Protein AF-A0A839UI39-F1 (afdb_monomer)

Foldseek 3Di:
DDDPVVVVVVVVVVVVVVPPDDDDDDPPPDPDDDDDDDDDDDDPDDDPPPPPPDDPPDFADPVQQAPPDDDDPQQFWKQAPVRAIDRDPVRNSNRRGRDIGTDGRPPPDD

Solvent-accessible surface area (backbone atoms only — not comparable to full-atom values): 7473 Å² total; per-residue (Å²): 133,86,54,75,67,60,53,53,54,51,52,57,56,51,64,70,59,72,80,71,85,79,91,72,78,77,89,69,80,83,81,76,86,88,81,89,84,82,83,95,80,91,85,89,84,88,72,89,84,81,80,83,84,68,84,60,80,88,38,58,40,78,92,50,49,36,87,82,63,86,62,79,88,62,83,50,36,18,18,33,71,85,70,42,64,26,59,19,64,59,56,36,38,28,67,8,42,75,51,66,44,87,39,63,46,80,81,78,82,125

Mean predicted aligned error: 18.34 Å

Secondary structure (DSSP, 8-state):
---HHHHHHHHHHHHHTTTS--------------S-------SS-SSTTSS--S--TTTEEEEEE-TTS--------EEETTS-EESSHHHHHHEEES-EEESPPP----

Organism: NCBI:txid1510459

Sequence (110 aa):
MLNTTTFISLLLAGLLLTACGQERAPIAHSVTDGSAVAPAASAEQRVEEEAQEEAQEQCVDPAKINPSRMCTMDYAPVCGCDGKTHSNACKAANAGLTSWVAGACEATTH

InterPro domains:
  IPR002350 Kazal domain [PF00050] (69-93)
  IPR002350 Kazal domain [PS51465] (53-107)
  IPR036058 Kazal domain superfamily [SSF100895] (63-105)

pLDDT: mean 73.55, std 19.39, range [41.28, 97.25]

Structure (mmCIF, N/CA/C/O backbone):
data_AF-A0A839UI39-F1
#
_entry.id   AF-A0A839UI39-F1
#
loop_
_atom_site.group_PDB
_atom_site.id
_atom_site.type_symbol
_atom_site.label_atom_id
_atom_site.label_alt_id
_atom_site.label_comp_id
_atom_site.label_asym_id
_atom_site.label_entity_id
_atom_site.label_seq_id
_atom_site.pdbx_PDB_ins_code
_atom_site.Cartn_x
_atom_site.Cartn_y
_atom_site.Cartn_z
_atom_site.occupancy
_atom_site.B_iso_or_equiv
_atom_site.auth_seq_id
_atom_site.auth_comp_id
_atom_site.auth_asym_id
_atom_site.auth_atom_id
_atom_site.pdbx_PDB_model_num
ATOM 1 N N . MET A 1 1 ? 48.939 -32.646 63.848 1.00 66.25 1 MET A N 1
ATOM 2 C CA . MET A 1 1 ? 48.281 -31.378 64.226 1.00 66.25 1 MET A CA 1
ATOM 3 C C . MET A 1 1 ? 48.676 -30.337 63.188 1.00 66.25 1 MET A C 1
ATOM 5 O O . M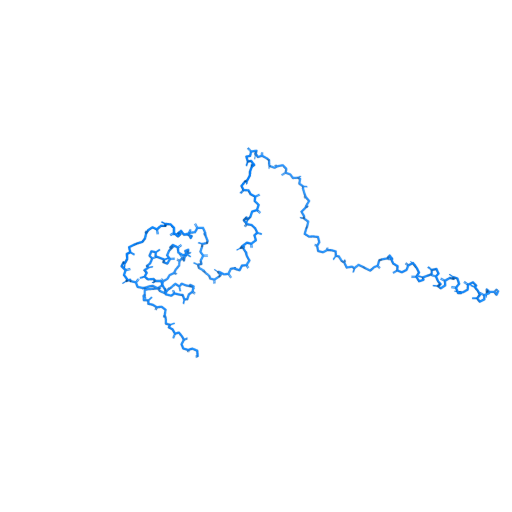ET A 1 1 ? 49.849 -29.998 63.136 1.00 66.25 1 MET A O 1
ATOM 9 N N . LEU A 1 2 ? 47.769 -29.935 62.292 1.00 55.34 2 LEU A N 1
ATOM 10 C CA . LEU A 1 2 ? 48.054 -28.877 61.310 1.00 55.34 2 LEU A CA 1
ATOM 11 C C . LEU A 1 2 ? 47.866 -27.505 61.975 1.00 55.34 2 LEU A C 1
ATOM 13 O O . LEU A 1 2 ? 46.904 -27.302 62.711 1.00 55.34 2 LEU A O 1
ATOM 17 N N . ASN A 1 3 ? 48.818 -26.601 61.742 1.00 73.81 3 ASN A N 1
ATOM 18 C CA . ASN A 1 3 ? 48.921 -25.281 62.363 1.00 73.81 3 ASN A CA 1
ATOM 19 C C . ASN A 1 3 ? 47.806 -24.342 61.851 1.00 73.81 3 ASN A C 1
ATOM 21 O O . ASN A 1 3 ? 47.380 -24.430 60.698 1.00 73.81 3 ASN A O 1
ATOM 25 N N . THR A 1 4 ? 47.320 -23.417 62.674 1.00 72.62 4 THR A N 1
ATOM 26 C CA . THR A 1 4 ? 46.243 -22.481 62.291 1.00 72.62 4 THR A CA 1
ATOM 27 C C . THR A 1 4 ? 46.642 -21.588 61.114 1.00 72.62 4 THR A C 1
ATOM 29 O O . THR A 1 4 ? 45.806 -21.233 60.286 1.00 72.62 4 THR A O 1
ATOM 32 N N . THR A 1 5 ? 47.938 -21.317 60.957 1.00 72.88 5 THR A N 1
ATOM 33 C CA . THR A 1 5 ? 48.495 -20.611 59.797 1.00 72.88 5 THR A CA 1
ATOM 34 C C . THR A 1 5 ? 48.355 -21.402 58.496 1.00 72.88 5 THR A C 1
ATOM 36 O O . THR A 1 5 ? 48.032 -20.809 57.470 1.00 72.88 5 THR A O 1
ATOM 39 N N . THR A 1 6 ? 48.482 -22.736 58.527 1.00 73.00 6 THR A N 1
ATOM 40 C CA . THR A 1 6 ? 48.233 -23.574 57.338 1.00 73.00 6 THR A CA 1
ATOM 41 C C . THR A 1 6 ? 46.769 -23.545 56.891 1.00 73.00 6 THR A C 1
ATOM 43 O O . THR A 1 6 ? 46.507 -23.586 55.692 1.00 73.00 6 THR A O 1
ATOM 46 N N . PHE A 1 7 ? 45.815 -23.388 57.815 1.00 75.56 7 PHE A N 1
ATOM 47 C CA . PHE A 1 7 ? 44.395 -23.241 57.468 1.00 75.56 7 PHE A CA 1
ATOM 48 C C . PHE A 1 7 ? 44.090 -21.911 56.775 1.00 75.56 7 PHE A C 1
ATOM 50 O O . PHE A 1 7 ? 43.361 -21.886 55.786 1.00 75.56 7 PHE A O 1
ATOM 57 N N . ILE A 1 8 ? 44.671 -20.812 57.257 1.00 75.38 8 ILE A N 1
ATOM 58 C CA . ILE A 1 8 ? 44.447 -19.478 56.683 1.00 75.38 8 ILE A CA 1
ATOM 59 C C . ILE A 1 8 ? 45.070 -19.382 55.282 1.00 75.38 8 ILE A C 1
ATOM 61 O O . ILE A 1 8 ? 44.443 -18.845 54.369 1.00 75.38 8 ILE A O 1
ATOM 65 N N . SER A 1 9 ? 46.255 -19.968 55.074 1.00 73.62 9 SER A N 1
ATOM 66 C CA . SER A 1 9 ? 46.882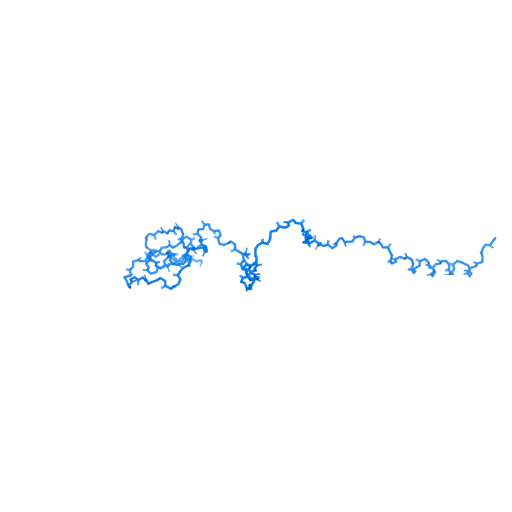 -20.033 53.747 1.00 73.62 9 SER A CA 1
ATOM 67 C C . SER A 1 9 ? 46.071 -20.864 52.744 1.00 73.62 9 SER A C 1
ATOM 69 O O . SER A 1 9 ? 45.953 -20.460 51.591 1.00 73.62 9 SER A O 1
ATOM 71 N N . LEU A 1 10 ? 45.469 -21.982 53.168 1.00 73.81 10 LEU A N 1
ATOM 72 C CA . LEU A 1 10 ? 44.598 -22.793 52.306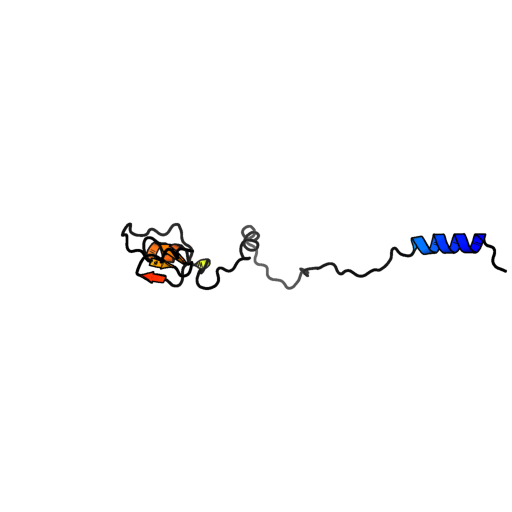 1.00 73.81 10 LEU A CA 1
ATOM 73 C C . LEU A 1 10 ? 43.278 -22.081 51.971 1.00 73.81 10 LEU A C 1
ATOM 75 O O . LEU A 1 10 ? 42.820 -22.166 50.835 1.00 73.81 10 LEU A O 1
ATOM 79 N N . LEU A 1 11 ? 42.691 -21.341 52.918 1.00 74.00 11 LEU A N 1
ATOM 80 C 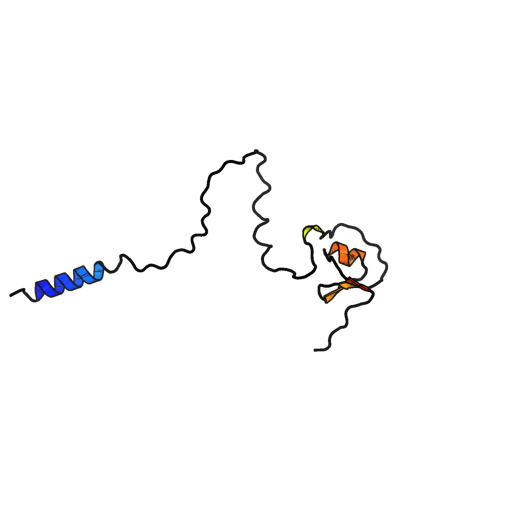CA . LEU A 1 11 ? 41.476 -20.551 52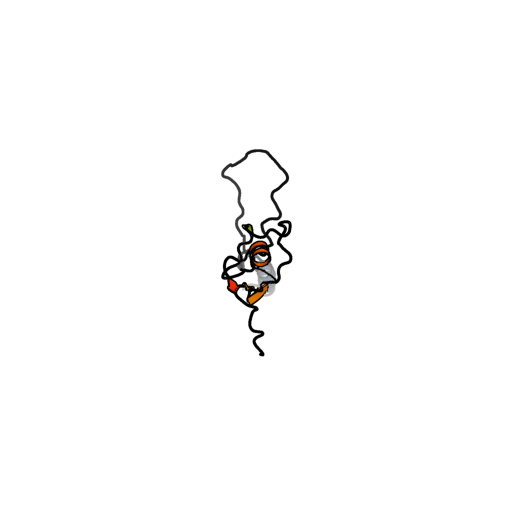.684 1.00 74.00 11 LEU A CA 1
ATOM 81 C C . LEU A 1 11 ? 41.711 -19.387 51.708 1.00 74.00 11 LEU A C 1
ATOM 83 O O . LEU A 1 11 ? 40.899 -19.173 50.811 1.00 74.00 11 LEU A O 1
ATOM 87 N N . LEU A 1 12 ? 42.833 -18.669 51.834 1.00 72.69 12 LEU A N 1
ATOM 88 C CA . LEU A 1 12 ? 43.206 -17.600 50.896 1.00 72.69 12 LEU A CA 1
ATOM 89 C C . LEU A 1 12 ? 43.534 -18.142 49.498 1.00 72.69 12 LEU A C 1
ATOM 91 O O . LEU A 1 12 ? 43.115 -17.553 48.503 1.00 72.69 12 LEU A O 1
ATOM 95 N N . ALA A 1 13 ? 44.227 -19.283 49.409 1.00 67.69 13 ALA A N 1
ATOM 96 C CA . ALA A 1 13 ? 44.477 -19.948 48.130 1.00 67.69 13 ALA A CA 1
ATOM 97 C C . ALA A 1 13 ? 43.175 -20.467 47.485 1.00 67.69 13 ALA A C 1
ATOM 99 O O . ALA A 1 13 ? 43.017 -20.380 46.270 1.00 67.69 13 ALA A O 1
ATOM 100 N N . GLY A 1 14 ? 42.219 -20.945 48.291 1.00 64.00 14 GLY A N 1
ATOM 101 C CA . GLY A 1 14 ? 40.907 -21.406 47.832 1.00 64.00 14 GLY A CA 1
ATOM 102 C C . GLY A 1 14 ? 40.001 -20.286 47.309 1.00 64.00 14 GLY A C 1
ATOM 103 O O . GLY A 1 14 ? 39.303 -20.493 46.318 1.00 64.00 14 GLY A O 1
ATOM 104 N N . LEU A 1 15 ? 40.051 -19.084 47.900 1.00 62.09 15 LEU A N 1
ATOM 105 C CA . LEU A 1 15 ? 39.269 -17.939 47.414 1.00 62.09 15 LEU A CA 1
ATOM 106 C C . LEU A 1 15 ? 39.725 -17.468 46.020 1.00 62.09 15 LEU A C 1
ATOM 108 O O . LEU A 1 15 ? 38.889 -17.087 45.208 1.00 62.09 15 LEU A O 1
ATOM 112 N N . LEU A 1 16 ? 41.024 -17.557 45.705 1.00 58.84 16 LEU A N 1
ATOM 113 C CA . LEU A 1 16 ? 41.565 -17.193 44.385 1.00 58.84 16 LEU A CA 1
ATOM 114 C C . LEU A 1 16 ? 41.273 -18.237 43.287 1.00 58.84 16 LEU A C 1
ATOM 116 O O . LEU A 1 16 ? 41.323 -17.905 42.106 1.00 58.84 16 LEU A O 1
ATOM 120 N N . LEU A 1 17 ? 40.931 -19.477 43.654 1.00 60.59 17 LEU A N 1
ATOM 121 C CA . LEU A 1 17 ? 40.630 -20.568 42.714 1.00 60.59 17 LEU A CA 1
ATOM 122 C C . LEU A 1 17 ? 39.143 -20.668 42.323 1.00 60.59 17 LEU A C 1
ATOM 124 O O . LEU A 1 17 ? 38.801 -21.463 41.452 1.00 60.59 17 LEU A O 1
ATOM 128 N N . THR A 1 18 ? 38.258 -19.835 42.887 1.00 61.38 18 THR A N 1
ATOM 129 C CA . THR A 1 18 ? 36.826 -19.774 42.501 1.00 61.38 18 THR A CA 1
ATOM 130 C C . THR A 1 18 ? 36.533 -18.837 41.320 1.00 61.38 18 THR A C 1
ATOM 132 O O . THR A 1 18 ? 35.384 -18.486 41.071 1.00 61.38 18 THR A O 1
ATOM 135 N N . ALA A 1 19 ? 37.557 -18.475 40.540 1.00 60.00 19 ALA A N 1
ATOM 136 C CA . ALA A 1 19 ? 37.414 -17.730 39.286 1.00 60.00 19 ALA A CA 1
ATOM 137 C C . ALA A 1 19 ? 37.553 -18.605 38.020 1.00 60.00 19 ALA A C 1
ATOM 139 O O . ALA A 1 19 ? 37.798 -18.078 36.939 1.00 60.00 19 ALA A O 1
ATOM 140 N N . CYS A 1 20 ? 37.369 -19.926 38.122 1.00 63.97 20 CYS A N 1
ATOM 141 C CA . CYS A 1 20 ? 37.200 -20.800 36.958 1.00 63.97 20 CYS A CA 1
ATOM 142 C C . CYS A 1 20 ? 35.884 -21.580 37.062 1.00 63.97 20 CYS A C 1
ATOM 144 O O . CYS A 1 20 ? 35.816 -22.600 37.741 1.00 63.97 20 CYS A O 1
ATOM 146 N N . GLY A 1 21 ? 34.863 -21.110 36.338 1.00 59.03 21 GLY A N 1
ATOM 147 C CA . GLY A 1 21 ? 33.728 -21.934 35.917 1.00 59.03 21 GLY A CA 1
ATOM 148 C C . GLY A 1 21 ? 32.424 -21.738 36.689 1.00 59.03 21 GLY A C 1
ATOM 149 O O . GLY A 1 21 ? 32.046 -22.586 37.488 1.00 59.03 21 GLY A O 1
ATOM 150 N N . GLN A 1 22 ? 31.665 -20.694 36.345 1.00 55.16 22 GLN A N 1
ATOM 151 C CA . GLN A 1 22 ? 30.210 -20.825 36.313 1.00 55.16 22 GLN A CA 1
ATOM 152 C C . GLN A 1 22 ? 29.727 -20.485 34.909 1.00 55.16 22 GLN A C 1
ATOM 154 O O . GLN A 1 22 ? 29.888 -19.373 34.410 1.00 55.16 22 GLN A O 1
ATOM 159 N N . GLU A 1 23 ? 29.188 -21.510 34.268 1.00 55.19 23 GLU A N 1
ATOM 160 C CA . GLU A 1 23 ? 28.608 -21.489 32.942 1.00 55.19 23 GLU A CA 1
ATOM 161 C C . GLU A 1 23 ? 27.443 -20.491 32.894 1.00 55.19 23 GLU A C 1
ATOM 163 O O . GLU A 1 23 ? 26.361 -20.717 33.440 1.00 55.19 23 GLU A O 1
ATOM 168 N N . ARG A 1 24 ? 27.631 -19.388 32.175 1.00 54.19 24 ARG A N 1
ATOM 169 C CA . ARG A 1 24 ? 26.546 -18.833 31.373 1.00 54.19 24 ARG A CA 1
ATOM 170 C C . ARG A 1 24 ? 27.082 -18.688 29.964 1.00 54.19 24 ARG A C 1
ATOM 172 O O . ARG A 1 24 ? 28.001 -17.913 29.715 1.00 54.19 24 ARG A O 1
ATOM 179 N N . ALA A 1 25 ? 26.538 -19.523 29.089 1.00 62.09 25 ALA A N 1
ATOM 180 C CA . A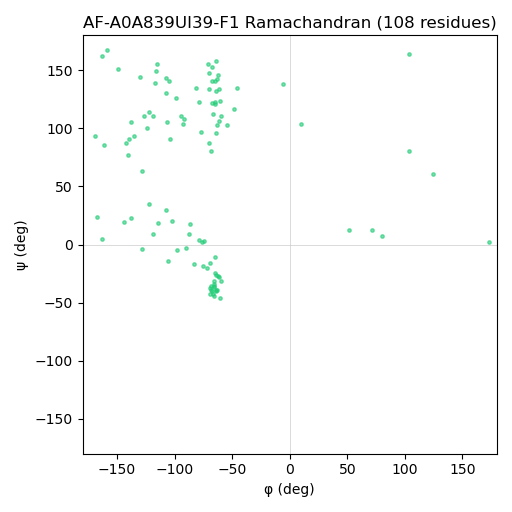LA A 1 25 ? 26.827 -19.540 27.673 1.00 62.09 25 ALA A CA 1
ATOM 181 C C . ALA A 1 25 ? 26.813 -18.113 27.095 1.00 62.09 25 ALA A C 1
ATOM 183 O O . ALA A 1 25 ? 25.870 -17.364 27.373 1.00 62.09 25 ALA A O 1
ATOM 184 N N . PRO A 1 26 ? 27.799 -17.736 26.265 1.00 53.09 26 PRO A N 1
ATOM 185 C CA . PRO A 1 26 ? 27.553 -16.691 25.295 1.00 53.09 26 PRO A CA 1
ATOM 186 C C . PRO A 1 26 ? 26.443 -17.197 24.374 1.00 53.09 26 PRO A C 1
ATOM 188 O O . PRO A 1 26 ? 26.483 -18.338 23.905 1.00 53.09 26 PRO A O 1
ATOM 191 N N . ILE A 1 27 ? 25.456 -16.350 24.101 1.00 59.59 27 ILE A N 1
ATOM 192 C CA . ILE A 1 27 ? 24.614 -16.521 22.921 1.00 59.59 27 ILE A CA 1
ATOM 193 C C . ILE A 1 27 ? 25.541 -16.237 21.736 1.00 59.59 27 ILE A C 1
ATOM 195 O O . ILE A 1 27 ? 25.643 -15.120 21.241 1.00 59.59 27 ILE A O 1
ATOM 199 N N . ALA A 1 28 ? 26.339 -17.234 21.369 1.00 51.66 28 ALA A N 1
ATOM 200 C CA . ALA A 1 28 ? 27.064 -17.248 20.123 1.00 51.66 28 ALA A CA 1
ATOM 201 C C . ALA A 1 28 ? 26.030 -17.606 19.058 1.00 51.66 28 ALA A C 1
ATOM 203 O O . ALA A 1 28 ? 25.710 -18.777 18.862 1.00 51.66 28 ALA A O 1
ATOM 204 N N . HIS A 1 29 ? 25.488 -16.592 18.384 1.00 41.44 29 HIS A N 1
ATOM 205 C CA . HIS A 1 29 ? 25.037 -16.814 17.020 1.00 41.44 29 HIS A CA 1
ATOM 206 C C . HIS A 1 29 ? 26.278 -17.212 16.225 1.00 41.44 29 HIS A C 1
ATOM 208 O O . HIS A 1 29 ? 27.197 -16.426 16.001 1.00 41.44 29 HIS A O 1
ATOM 214 N N . SER A 1 30 ? 26.334 -18.500 15.915 1.00 47.56 30 SER A N 1
ATOM 215 C CA . SER A 1 30 ? 27.349 -19.128 15.097 1.00 47.56 30 SER A CA 1
ATOM 216 C C . SER A 1 30 ? 27.270 -18.559 13.686 1.00 47.56 30 SER A C 1
ATOM 218 O O . SER A 1 30 ? 26.491 -19.030 12.861 1.00 47.56 30 SER A O 1
ATOM 220 N N . VAL A 1 31 ? 28.098 -17.565 13.399 1.00 49.78 31 VAL A N 1
ATOM 221 C CA . VAL A 1 31 ? 28.549 -17.320 12.034 1.00 49.78 31 VAL A CA 1
ATOM 222 C C . VAL A 1 31 ? 29.980 -17.831 11.987 1.00 49.78 31 VAL A C 1
ATOM 224 O O . VAL A 1 31 ? 30.917 -17.128 12.348 1.00 49.78 31 VAL A O 1
ATOM 227 N N . THR A 1 32 ? 30.132 -19.104 11.627 1.00 44.12 32 THR A N 1
ATOM 228 C CA . THR A 1 32 ? 31.418 -19.654 11.197 1.00 44.12 32 THR A CA 1
ATOM 229 C C . THR A 1 32 ? 31.275 -20.151 9.773 1.00 44.12 32 THR A C 1
ATOM 231 O O . THR A 1 32 ? 30.563 -21.114 9.491 1.00 44.12 32 THR A O 1
ATOM 234 N N . ASP A 1 33 ? 31.953 -19.399 8.923 1.00 52.03 33 ASP A N 1
ATOM 235 C CA . ASP A 1 33 ? 32.529 -19.684 7.621 1.00 52.03 33 ASP A CA 1
ATOM 236 C C . ASP A 1 33 ? 32.489 -21.124 7.087 1.00 52.03 33 ASP A C 1
ATOM 238 O O . ASP A 1 33 ? 32.912 -22.080 7.737 1.00 52.03 33 ASP A O 1
ATOM 242 N N . GLY A 1 34 ? 32.188 -21.219 5.786 1.00 51.06 34 GLY A N 1
ATOM 243 C CA . GLY A 1 34 ? 33.023 -22.043 4.913 1.00 51.06 34 GLY A CA 1
ATOM 244 C C . GLY A 1 34 ? 32.341 -23.146 4.111 1.00 51.06 34 GLY A C 1
ATOM 245 O O . GLY A 1 34 ? 32.771 -24.294 4.166 1.00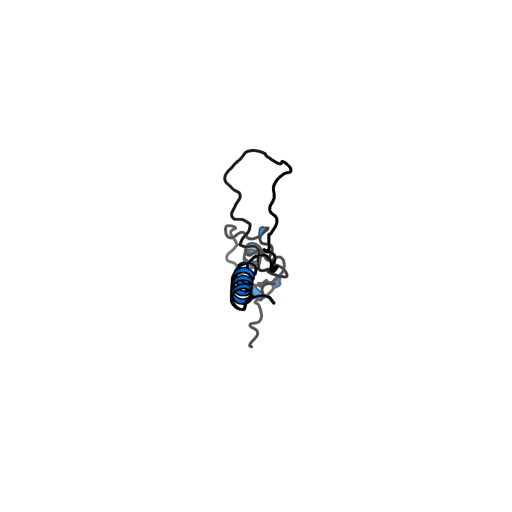 51.06 34 GLY A O 1
ATOM 246 N N . SER A 1 35 ? 31.388 -22.805 3.242 1.00 41.28 35 SER A N 1
ATOM 247 C CA . SER A 1 35 ? 31.315 -23.497 1.947 1.00 41.28 35 SER A CA 1
ATOM 248 C C . SER A 1 35 ? 30.995 -22.513 0.827 1.00 41.28 35 SER A C 1
ATOM 250 O O . SER A 1 35 ? 29.850 -22.178 0.553 1.00 41.28 35 SER A O 1
ATOM 252 N N . ALA A 1 36 ? 32.087 -21.993 0.271 1.00 49.75 36 ALA A N 1
ATOM 253 C CA . ALA A 1 36 ? 32.264 -21.390 -1.042 1.00 49.75 36 ALA A CA 1
ATOM 254 C C . ALA A 1 36 ? 31.003 -21.098 -1.877 1.00 49.75 36 ALA A C 1
ATOM 256 O O . ALA A 1 36 ? 30.517 -21.960 -2.604 1.00 49.75 36 ALA A O 1
ATOM 257 N N . VAL A 1 37 ? 30.623 -19.819 -1.929 1.00 44.53 37 VAL A N 1
ATOM 258 C CA . VAL A 1 37 ? 30.100 -19.211 -3.157 1.00 44.53 37 VAL A CA 1
ATOM 259 C C . VAL A 1 37 ? 30.717 -17.820 -3.284 1.00 44.53 37 VAL A C 1
ATOM 261 O O . VAL A 1 37 ? 30.351 -16.897 -2.567 1.00 44.53 37 VAL A O 1
ATOM 264 N N . ALA A 1 38 ? 31.677 -17.677 -4.195 1.00 45.12 38 ALA A N 1
ATOM 265 C CA . ALA A 1 38 ? 32.009 -16.388 -4.788 1.00 45.12 38 ALA A CA 1
ATOM 266 C C . ALA A 1 38 ? 31.492 -16.412 -6.230 1.00 45.12 38 ALA A C 1
ATOM 268 O O . ALA A 1 38 ? 31.793 -17.347 -6.976 1.00 45.12 38 ALA A O 1
ATOM 269 N N . PRO A 1 39 ? 30.753 -15.377 -6.639 1.00 45.94 39 PRO A N 1
ATOM 270 C CA . PRO A 1 39 ? 31.298 -14.547 -7.699 1.00 45.94 39 PRO A CA 1
ATOM 271 C C . PRO A 1 39 ? 31.543 -13.118 -7.219 1.00 45.94 39 PRO A C 1
ATOM 273 O O . PRO A 1 39 ? 30.772 -12.517 -6.476 1.00 45.94 39 PRO A O 1
ATOM 276 N N . ALA A 1 40 ? 32.677 -12.599 -7.671 1.00 52.00 40 ALA A N 1
ATOM 277 C CA . ALA A 1 40 ? 33.138 -11.245 -7.462 1.00 52.00 40 ALA A CA 1
ATOM 278 C C . ALA A 1 40 ? 32.243 -10.228 -8.191 1.00 52.00 40 ALA A C 1
ATOM 280 O O . ALA A 1 40 ? 32.261 -10.163 -9.417 1.00 52.00 40 ALA A O 1
ATOM 281 N N . ALA A 1 41 ? 31.517 -9.409 -7.430 1.00 47.97 41 ALA A N 1
ATOM 282 C CA . ALA A 1 41 ? 31.080 -8.059 -7.800 1.00 47.97 41 ALA A CA 1
ATOM 283 C C . ALA A 1 41 ? 30.696 -7.324 -6.502 1.00 47.97 41 ALA A C 1
ATOM 285 O O . ALA A 1 41 ? 29.577 -7.392 -6.011 1.00 47.97 41 ALA A O 1
ATOM 286 N N . SER A 1 42 ? 31.711 -6.737 -5.876 1.00 52.94 42 SER A N 1
ATOM 287 C CA . SER A 1 42 ? 31.752 -6.296 -4.482 1.00 52.94 42 SER A CA 1
ATOM 288 C C . SER A 1 42 ? 31.366 -4.819 -4.345 1.00 52.94 42 SER A C 1
ATOM 290 O O . SER A 1 42 ? 32.172 -3.989 -4.758 1.00 52.94 42 SER A O 1
ATOM 292 N N . ALA A 1 43 ? 30.200 -4.515 -3.745 1.00 51.69 43 ALA A N 1
ATOM 293 C CA . ALA A 1 43 ? 29.929 -3.330 -2.891 1.00 51.69 43 ALA A CA 1
ATOM 294 C C . ALA A 1 43 ? 28.446 -3.134 -2.464 1.00 51.69 43 ALA A C 1
ATOM 296 O O . ALA A 1 43 ? 28.164 -2.155 -1.781 1.00 51.69 43 ALA A O 1
ATOM 297 N N . GLU A 1 44 ? 27.497 -4.012 -2.812 1.00 52.34 44 GLU A N 1
ATOM 298 C CA . GLU A 1 44 ? 26.050 -3.738 -2.618 1.00 52.34 44 GLU A CA 1
ATOM 299 C C . GLU A 1 44 ? 25.324 -4.645 -1.605 1.00 52.34 44 GLU A C 1
ATOM 301 O O . GLU A 1 44 ? 24.104 -4.705 -1.603 1.00 52.34 44 GLU A O 1
ATOM 306 N N . GLN A 1 45 ? 26.029 -5.343 -0.709 1.00 52.50 45 GLN A N 1
ATOM 307 C CA . GLN A 1 45 ? 25.379 -6.237 0.265 1.00 52.50 45 GLN A CA 1
ATOM 308 C C . GLN A 1 45 ? 25.949 -6.071 1.674 1.00 52.50 45 GLN A C 1
ATOM 310 O O . GLN A 1 45 ? 26.932 -6.726 2.022 1.00 52.50 45 GLN A O 1
ATOM 315 N N . ARG A 1 46 ? 25.318 -5.206 2.487 1.00 53.69 46 ARG A N 1
ATOM 316 C CA . ARG A 1 46 ? 25.367 -5.283 3.966 1.00 53.69 46 ARG A CA 1
ATOM 317 C C . ARG A 1 46 ? 24.347 -4.405 4.722 1.00 53.69 46 ARG A C 1
ATOM 319 O O . ARG A 1 46 ? 24.629 -4.050 5.863 1.00 53.69 46 ARG A O 1
ATOM 326 N N . VAL A 1 47 ? 2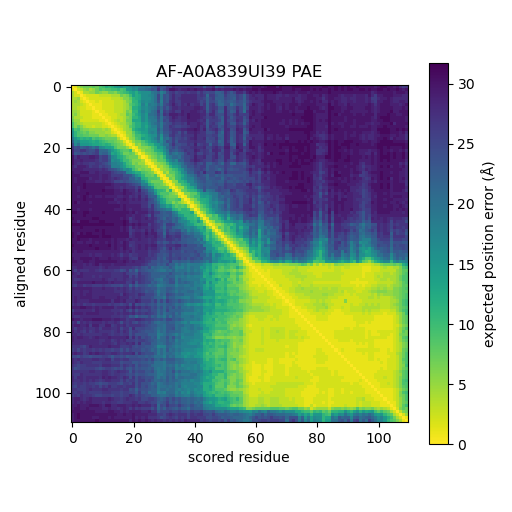3.209 -4.011 4.137 1.00 57.09 47 VAL A N 1
ATOM 327 C CA . VAL A 1 47 ? 22.186 -3.220 4.872 1.00 57.09 47 VAL A CA 1
ATOM 328 C C . VAL A 1 47 ? 20.767 -3.814 4.788 1.00 57.09 47 VAL A C 1
ATOM 330 O O . VAL A 1 47 ? 19.875 -3.361 5.493 1.00 57.09 47 VAL A O 1
ATOM 333 N N . GLU A 1 48 ? 20.529 -4.896 4.046 1.00 55.22 48 GLU A N 1
ATOM 334 C CA . GLU A 1 48 ? 19.193 -5.520 3.978 1.00 55.22 48 GLU A CA 1
ATOM 335 C C . GLU A 1 48 ? 18.761 -6.342 5.217 1.00 55.22 48 GLU A C 1
ATOM 337 O O . GLU A 1 48 ? 17.668 -6.906 5.204 1.00 55.22 48 GLU A O 1
ATOM 342 N N . GLU A 1 49 ? 19.554 -6.403 6.294 1.00 55.44 49 GLU A N 1
ATOM 343 C CA . GLU A 1 49 ? 19.312 -7.304 7.439 1.00 55.44 49 GLU A CA 1
ATOM 344 C C . GLU A 1 49 ? 19.167 -6.577 8.795 1.00 55.44 49 GLU A C 1
ATOM 346 O O . GLU A 1 49 ? 19.603 -7.092 9.806 1.00 55.44 49 GLU A O 1
ATOM 351 N N . GLU A 1 50 ? 18.578 -5.374 8.862 1.00 51.50 50 GLU A N 1
ATOM 352 C CA . GLU A 1 50 ? 18.136 -4.763 10.148 1.00 51.50 50 GLU A CA 1
ATOM 353 C C . GLU A 1 50 ? 16.823 -3.944 10.025 1.00 51.50 50 GLU A C 1
ATOM 355 O O . GLU A 1 50 ? 16.505 -3.119 10.875 1.00 51.50 50 GLU A O 1
ATOM 360 N N . ALA A 1 51 ? 16.017 -4.161 8.974 1.00 51.53 51 ALA A N 1
ATOM 361 C CA . ALA A 1 51 ? 14.681 -3.545 8.820 1.00 51.53 51 ALA A CA 1
ATOM 362 C C . ALA A 1 51 ? 13.538 -4.579 8.755 1.00 51.53 51 ALA A C 1
ATOM 364 O O . ALA A 1 51 ? 12.400 -4.243 8.428 1.00 51.53 51 ALA A O 1
ATOM 365 N N . GLN A 1 52 ? 13.858 -5.847 9.027 1.00 53.03 52 GLN A N 1
ATOM 366 C CA . GLN A 1 52 ? 12.992 -7.019 8.855 1.00 53.03 52 GLN A CA 1
ATOM 367 C C . GLN A 1 52 ? 12.482 -7.595 10.184 1.00 53.03 52 GLN A C 1
ATOM 369 O O . GLN A 1 52 ? 12.224 -8.790 10.287 1.00 53.03 52 GLN A O 1
ATOM 374 N N . GLU A 1 53 ? 12.316 -6.766 11.208 1.00 55.84 53 GLU A N 1
ATOM 375 C CA . GLU A 1 53 ? 11.791 -7.205 12.500 1.00 55.84 53 GLU A CA 1
ATOM 376 C C . GLU A 1 53 ? 10.634 -6.302 12.914 1.00 55.84 53 GLU A C 1
ATOM 378 O O . GLU A 1 53 ? 10.768 -5.540 13.846 1.00 55.84 53 GLU A O 1
ATOM 383 N N . GLU A 1 54 ? 9.549 -6.308 12.136 1.00 45.62 54 GLU A N 1
ATOM 384 C CA . GLU A 1 54 ? 8.150 -6.277 12.598 1.00 45.62 54 GLU A CA 1
ATOM 385 C C . GLU A 1 54 ? 7.280 -6.566 11.363 1.00 45.62 54 GLU A C 1
ATOM 387 O O . GLU A 1 54 ? 6.925 -5.679 10.585 1.00 45.62 54 GLU A O 1
ATOM 392 N N . ALA A 1 55 ? 6.936 -7.835 11.145 1.00 53.41 55 ALA A N 1
ATOM 393 C CA . ALA A 1 55 ? 5.721 -8.166 10.409 1.00 53.41 55 ALA A CA 1
ATOM 394 C C . ALA A 1 55 ? 4.576 -7.318 11.024 1.00 53.41 55 ALA A C 1
ATOM 396 O O . ALA A 1 55 ? 4.296 -7.460 12.205 1.00 53.41 55 ALA A O 1
ATOM 397 N N . GLN A 1 56 ? 3.895 -6.378 10.361 1.00 54.34 56 GLN A N 1
ATOM 398 C CA . GLN A 1 56 ? 3.371 -6.384 8.986 1.00 54.34 56 GLN A CA 1
ATOM 399 C C . GLN A 1 56 ? 2.520 -7.624 8.635 1.00 54.34 56 GLN A C 1
ATOM 401 O O . GLN A 1 56 ? 2.149 -7.826 7.480 1.00 54.34 56 GLN A O 1
ATOM 406 N N . GLU A 1 57 ? 2.125 -8.427 9.624 1.00 57.56 57 GLU A N 1
ATOM 407 C CA . GLU A 1 57 ? 1.044 -9.413 9.500 1.00 57.56 57 GLU A CA 1
ATOM 408 C C . GLU A 1 57 ? -0.281 -8.657 9.264 1.00 57.56 57 GLU A C 1
ATOM 410 O O . GLU A 1 57 ? -0.647 -7.803 10.054 1.00 57.56 57 GLU A O 1
ATOM 415 N N . GLN A 1 58 ? -1.079 -8.842 8.217 1.00 68.38 58 GLN A N 1
ATOM 416 C CA . GLN A 1 58 ? -1.289 -10.029 7.397 1.00 68.38 58 GLN A CA 1
ATOM 417 C C . GLN A 1 58 ? -1.366 -9.719 5.889 1.00 68.38 58 GLN A C 1
ATOM 419 O O . GLN A 1 58 ? -1.996 -10.469 5.142 1.00 68.38 58 GLN A O 1
ATOM 424 N N . CYS A 1 59 ? -0.806 -8.602 5.409 1.00 87.62 59 CYS A N 1
ATOM 425 C CA . CYS A 1 59 ? -1.120 -8.195 4.038 1.00 87.62 59 CYS A CA 1
ATOM 426 C C . CYS A 1 59 ? -0.216 -7.164 3.343 1.00 87.62 59 CYS A C 1
ATOM 428 O O . CYS A 1 59 ? -0.567 -6.748 2.234 1.00 87.62 59 CYS A O 1
ATOM 430 N N . VAL A 1 60 ? 0.891 -6.719 3.942 1.00 91.62 60 VAL A N 1
ATOM 431 C CA . VAL A 1 60 ? 1.827 -5.801 3.272 1.00 91.62 60 VAL A CA 1
ATOM 432 C C . VAL A 1 60 ? 3.003 -6.601 2.716 1.00 91.62 60 VAL A C 1
ATOM 434 O O . VAL A 1 60 ? 3.636 -7.368 3.430 1.00 91.62 60 VAL A O 1
ATOM 437 N N . ASP A 1 61 ? 3.269 -6.437 1.424 1.00 89.81 61 ASP A N 1
ATOM 438 C CA . ASP A 1 61 ? 4.365 -7.061 0.689 1.00 89.81 61 ASP A CA 1
ATOM 439 C C . ASP A 1 61 ? 5.441 -5.999 0.396 1.00 89.81 61 ASP A C 1
ATOM 441 O O . ASP A 1 61 ? 5.236 -5.141 -0.477 1.00 89.81 61 ASP A O 1
ATOM 445 N N . PRO A 1 62 ? 6.586 -6.023 1.104 1.00 85.94 62 PRO A N 1
ATOM 446 C CA . PRO A 1 62 ? 7.622 -5.007 0.959 1.00 85.94 62 PRO A CA 1
ATOM 447 C C . PRO A 1 62 ? 8.228 -4.973 -0.449 1.00 85.94 62 PRO A C 1
ATOM 449 O O . PRO A 1 62 ? 8.624 -3.905 -0.914 1.00 85.94 62 PRO A O 1
ATOM 452 N N . ALA A 1 63 ? 8.223 -6.094 -1.181 1.00 89.50 63 ALA A N 1
ATOM 453 C CA . ALA A 1 63 ? 8.721 -6.145 -2.555 1.00 89.50 63 ALA A CA 1
ATOM 454 C C . ALA A 1 63 ? 7.821 -5.383 -3.548 1.00 89.50 63 ALA A C 1
ATOM 456 O O . ALA A 1 63 ? 8.244 -5.084 -4.666 1.00 89.50 63 ALA A O 1
ATOM 457 N N . LYS A 1 64 ? 6.578 -5.060 -3.164 1.00 89.00 64 LYS A N 1
ATOM 458 C CA . LYS A 1 64 ? 5.618 -4.306 -3.989 1.00 89.00 64 LYS A CA 1
ATOM 459 C C . LYS A 1 64 ? 5.553 -2.821 -3.656 1.00 89.00 64 LYS A C 1
ATOM 461 O O . LYS A 1 64 ? 4.855 -2.081 -4.353 1.00 89.00 64 LYS A O 1
ATOM 466 N N . ILE A 1 65 ? 6.273 -2.371 -2.631 1.00 92.81 65 ILE A N 1
ATOM 467 C CA . ILE A 1 65 ? 6.326 -0.956 -2.277 1.00 92.81 65 ILE A CA 1
ATOM 468 C C . ILE A 1 65 ? 6.995 -0.189 -3.422 1.00 92.81 65 ILE A C 1
ATOM 470 O O . ILE A 1 65 ? 8.137 -0.452 -3.793 1.00 92.81 65 ILE A O 1
ATOM 474 N N . ASN A 1 66 ? 6.276 0.771 -4.002 1.00 93.69 66 ASN A N 1
ATOM 475 C CA . ASN A 1 66 ? 6.773 1.579 -5.112 1.00 93.69 66 ASN A CA 1
ATOM 476 C C . ASN A 1 66 ? 6.297 3.035 -4.984 1.00 93.69 66 ASN A C 1
ATOM 478 O O . ASN A 1 66 ? 5.265 3.405 -5.551 1.00 93.69 66 ASN A O 1
ATOM 482 N N . PRO A 1 67 ? 7.046 3.890 -4.262 1.00 89.12 67 PRO A N 1
ATOM 483 C CA . PRO A 1 67 ? 6.679 5.292 -4.071 1.00 89.12 67 PRO A CA 1
ATOM 484 C C . PRO A 1 67 ? 6.851 6.133 -5.345 1.00 89.12 67 PRO A C 1
ATOM 486 O O . PRO A 1 67 ? 6.242 7.194 -5.465 1.00 89.12 67 PRO A O 1
ATOM 489 N N . SER A 1 68 ? 7.658 5.671 -6.305 1.00 92.56 68 SER A N 1
ATOM 490 C CA . SER A 1 68 ? 7.926 6.375 -7.565 1.00 92.56 68 SER A CA 1
ATOM 491 C C . SER A 1 68 ? 6.850 6.144 -8.627 1.00 92.56 68 SER A C 1
ATOM 493 O O . SER A 1 68 ? 6.771 6.897 -9.600 1.00 92.56 68 SER A O 1
ATOM 495 N N . ARG A 1 69 ? 6.006 5.116 -8.472 1.00 93.31 69 ARG A N 1
ATOM 496 C CA . ARG A 1 69 ? 4.913 4.836 -9.403 1.00 93.31 69 ARG A CA 1
ATOM 497 C C . ARG A 1 69 ? 3.857 5.935 -9.326 1.00 93.31 69 ARG A C 1
ATOM 499 O O . ARG A 1 69 ? 3.242 6.170 -8.290 1.00 93.31 69 ARG A O 1
ATOM 506 N N . MET A 1 70 ? 3.606 6.574 -10.462 1.00 95.12 70 MET A N 1
ATOM 507 C CA . MET A 1 70 ? 2.562 7.587 -10.585 1.00 95.12 70 MET A CA 1
ATOM 508 C C . MET A 1 70 ? 1.175 6.938 -10.495 1.00 95.12 70 MET A C 1
ATOM 510 O O . MET A 1 70 ? 0.903 5.932 -11.151 1.00 95.12 70 MET A O 1
ATOM 514 N N . CYS A 1 71 ? 0.297 7.545 -9.703 1.00 95.75 71 CYS A N 1
ATOM 515 C CA . CYS A 1 71 ? -1.121 7.209 -9.620 1.00 95.75 71 CYS A CA 1
ATOM 516 C C . CYS A 1 71 ? -1.951 8.388 -10.117 1.00 95.75 71 CYS A C 1
ATOM 518 O O . CYS A 1 71 ? -1.507 9.535 -10.034 1.00 95.75 71 CYS A O 1
ATOM 520 N N . THR A 1 72 ? -3.166 8.120 -10.593 1.00 94.56 72 THR A N 1
ATOM 521 C CA . THR A 1 72 ? -4.112 9.201 -10.874 1.00 94.56 72 THR A CA 1
ATOM 522 C C . THR A 1 72 ? -4.488 9.924 -9.579 1.00 94.56 72 THR A C 1
ATOM 524 O O . THR A 1 72 ? -4.348 9.390 -8.470 1.00 94.56 72 THR A O 1
ATOM 527 N N . MET A 1 73 ? -4.953 11.163 -9.725 1.00 94.69 73 MET A N 1
ATOM 528 C CA . MET A 1 73 ? -5.414 11.994 -8.609 1.00 94.69 73 MET A CA 1
ATOM 529 C C . MET A 1 73 ? -6.893 11.765 -8.280 1.00 94.69 73 MET A C 1
ATOM 531 O O . MET A 1 73 ? -7.460 12.497 -7.472 1.00 94.69 73 MET A O 1
ATOM 535 N N . ASP A 1 74 ? -7.511 10.749 -8.885 1.00 96.25 74 ASP A N 1
ATOM 536 C CA . ASP A 1 74 ? -8.900 10.397 -8.623 1.00 96.25 74 ASP A CA 1
ATOM 537 C C . ASP A 1 74 ? -9.056 9.947 -7.173 1.00 96.25 74 ASP A C 1
ATOM 539 O O . ASP A 1 74 ? -8.286 9.121 -6.664 1.00 96.25 74 ASP A O 1
ATOM 543 N N . TYR A 1 75 ? -10.070 10.498 -6.512 1.00 96.31 75 TYR A N 1
ATOM 544 C CA . TYR A 1 75 ? -10.410 10.145 -5.146 1.00 96.31 75 TYR A CA 1
ATOM 545 C C . TYR A 1 75 ? -11.465 9.036 -5.149 1.00 96.31 75 TYR A C 1
ATOM 547 O O . TYR A 1 75 ? -12.641 9.275 -5.415 1.00 96.31 75 TYR A O 1
ATOM 555 N N . ALA A 1 76 ? -11.019 7.818 -4.860 1.00 97.19 76 ALA A N 1
ATOM 556 C CA . ALA A 1 76 ? -11.835 6.613 -4.767 1.00 97.19 76 ALA A CA 1
ATOM 557 C C . ALA A 1 76 ? -11.314 5.784 -3.583 1.00 97.19 76 ALA A C 1
ATOM 559 O O . ALA A 1 76 ? -10.541 4.845 -3.793 1.00 97.19 76 ALA A O 1
ATOM 560 N N . PRO A 1 77 ? -11.639 6.181 -2.338 1.00 97.25 77 PRO A N 1
ATOM 561 C CA . PRO A 1 77 ? -10.948 5.692 -1.157 1.00 97.25 77 PRO A CA 1
ATOM 562 C C . PRO A 1 77 ? -11.103 4.183 -0.987 1.00 97.25 77 PRO A C 1
ATOM 564 O O . PRO A 1 77 ? -12.147 3.611 -1.312 1.00 97.25 77 PRO A O 1
ATOM 567 N N . VAL A 1 78 ? -10.056 3.558 -0.458 1.00 97.12 78 VAL A N 1
ATOM 568 C CA . VAL A 1 78 ? -10.046 2.141 -0.091 1.00 97.12 78 VAL A CA 1
ATOM 569 C C . VAL A 1 78 ? -9.530 1.974 1.333 1.00 97.12 78 VAL A C 1
ATOM 571 O O . VAL A 1 78 ? -8.623 2.696 1.755 1.00 97.12 78 VAL A O 1
ATOM 574 N N . CYS A 1 79 ? -10.093 1.015 2.058 1.00 96.50 79 CYS A N 1
ATOM 575 C CA . CYS A 1 79 ? -9.628 0.617 3.370 1.00 96.50 79 CYS A CA 1
ATOM 576 C C . CYS A 1 79 ? -8.628 -0.514 3.184 1.00 96.50 79 CYS A C 1
ATOM 578 O O . CYS A 1 79 ? -8.997 -1.618 2.770 1.00 96.50 79 CYS A O 1
ATOM 580 N N . GLY A 1 80 ? -7.355 -0.206 3.413 1.00 93.75 80 GLY A N 1
ATOM 581 C CA . GLY A 1 80 ? -6.287 -1.184 3.378 1.00 93.75 80 GLY A CA 1
ATOM 582 C C . GLY A 1 80 ? -6.420 -2.169 4.531 1.00 93.75 80 GLY A C 1
ATOM 583 O O . GLY A 1 80 ? -6.957 -1.872 5.595 1.00 93.75 80 GLY A O 1
ATOM 584 N N . CYS A 1 81 ? -5.903 -3.365 4.319 1.00 90.81 81 CYS A N 1
ATOM 585 C CA . CYS A 1 81 ? -5.749 -4.372 5.363 1.00 90.81 81 CYS A CA 1
ATOM 586 C C . CYS A 1 81 ? -4.758 -3.958 6.477 1.00 90.81 81 CYS A C 1
ATOM 588 O O . CYS A 1 81 ? -4.723 -4.589 7.526 1.00 90.81 81 CYS A O 1
ATOM 590 N N . ASP A 1 82 ? -4.006 -2.868 6.278 1.00 90.44 82 ASP A N 1
ATOM 591 C CA . ASP A 1 82 ? -3.253 -2.147 7.313 1.00 90.44 82 ASP A CA 1
ATOM 592 C C . ASP A 1 82 ? -4.148 -1.270 8.213 1.00 90.44 82 ASP A C 1
ATOM 594 O O . ASP A 1 82 ? -3.642 -0.536 9.064 1.00 90.44 82 ASP A O 1
ATOM 598 N N . GLY A 1 83 ? -5.468 -1.298 8.002 1.00 90.81 83 GLY A N 1
ATOM 599 C CA . GLY A 1 83 ? -6.446 -0.490 8.725 1.00 90.81 83 GLY A CA 1
ATOM 600 C C . GLY A 1 83 ? -6.409 0.993 8.355 1.00 90.81 83 GLY A C 1
ATOM 601 O O . GLY A 1 83 ? -7.002 1.810 9.060 1.00 90.81 83 GLY A O 1
ATOM 602 N N . LYS A 1 84 ? -5.712 1.374 7.274 1.00 92.56 84 LYS A N 1
ATOM 603 C CA . LYS A 1 84 ? -5.578 2.772 6.848 1.00 92.56 84 LYS A CA 1
ATOM 604 C C . LYS A 1 84 ? -6.396 3.049 5.596 1.00 92.56 84 LYS A C 1
ATOM 606 O O . LYS A 1 84 ? -6.477 2.242 4.671 1.00 92.56 84 LYS A O 1
ATOM 611 N N . THR A 1 85 ? -6.966 4.248 5.536 1.00 95.69 85 THR A N 1
ATOM 612 C CA . THR A 1 85 ? -7.630 4.743 4.327 1.00 95.69 85 THR A CA 1
ATOM 613 C C . THR A 1 85 ? -6.595 5.245 3.325 1.00 95.69 85 THR A C 1
ATOM 615 O O . THR A 1 85 ? -5.851 6.183 3.608 1.00 95.69 85 THR A O 1
ATOM 618 N N . HIS A 1 86 ? -6.606 4.689 2.116 1.00 95.31 86 HIS A N 1
ATOM 619 C CA . HIS A 1 86 ? -5.800 5.145 0.982 1.00 95.31 86 HIS A CA 1
ATOM 620 C C . HIS A 1 86 ? -6.684 5.892 -0.018 1.00 95.31 86 HIS A C 1
ATOM 622 O O . HIS A 1 86 ? -7.817 5.486 -0.261 1.00 95.31 86 HIS A O 1
ATOM 628 N N . SER A 1 87 ? -6.193 6.984 -0.621 1.00 96.81 87 SER A N 1
ATOM 629 C CA . SER A 1 87 ? -7.024 7.856 -1.482 1.00 96.81 87 SER A CA 1
ATOM 630 C C . SER A 1 87 ? -7.551 7.164 -2.742 1.00 96.81 87 SER A C 1
ATOM 632 O O . SER A 1 87 ? -8.566 7.586 -3.290 1.00 96.81 87 SER A O 1
ATOM 634 N N . ASN A 1 88 ? -6.840 6.136 -3.213 1.00 96.56 88 ASN A N 1
ATOM 635 C CA . ASN A 1 88 ? -7.270 5.231 -4.271 1.00 96.56 88 ASN A CA 1
ATOM 636 C C . ASN A 1 88 ? -6.508 3.899 -4.213 1.00 96.56 88 ASN A C 1
ATOM 638 O O . ASN A 1 88 ? -5.478 3.781 -3.544 1.00 96.56 88 ASN A O 1
ATOM 642 N N . ALA A 1 89 ? -7.000 2.904 -4.955 1.00 97.00 89 ALA A N 1
ATOM 643 C CA . ALA A 1 89 ? -6.401 1.571 -5.032 1.00 97.00 89 ALA A CA 1
ATOM 644 C C . ALA A 1 89 ? -4.949 1.578 -5.548 1.00 97.00 89 ALA A C 1
ATOM 646 O O . ALA A 1 89 ? -4.145 0.747 -5.137 1.00 97.00 89 ALA A O 1
ATOM 647 N N . CYS A 1 90 ? -4.582 2.526 -6.419 1.00 97.12 90 CYS A N 1
ATOM 648 C CA . CYS A 1 90 ? -3.205 2.644 -6.898 1.00 97.12 90 CYS A CA 1
ATOM 649 C C . CYS A 1 90 ? -2.251 3.038 -5.761 1.00 97.12 90 CYS A C 1
ATOM 651 O O . CYS A 1 90 ? -1.201 2.419 -5.603 1.00 97.12 90 CYS A O 1
ATOM 653 N N . LYS A 1 91 ? -2.637 4.010 -4.923 1.00 96.50 91 LYS A N 1
ATOM 654 C CA . LYS A 1 91 ? -1.857 4.387 -3.736 1.00 96.50 91 LYS A CA 1
ATOM 655 C C . LYS A 1 91 ? -1.756 3.243 -2.727 1.00 96.50 91 LYS A C 1
ATOM 657 O O . LYS A 1 91 ? -0.670 3.026 -2.203 1.00 96.50 91 LYS A O 1
ATOM 662 N N . ALA A 1 92 ? -2.835 2.484 -2.525 1.00 95.88 92 ALA A N 1
ATOM 663 C CA . ALA A 1 92 ? -2.811 1.297 -1.671 1.00 95.88 92 ALA A CA 1
ATOM 664 C C . ALA A 1 92 ? -1.812 0.241 -2.180 1.00 95.88 92 ALA A C 1
ATOM 666 O O . ALA A 1 92 ? -0.977 -0.252 -1.425 1.00 95.88 92 ALA A O 1
ATOM 667 N N . ALA A 1 93 ? -1.829 -0.046 -3.485 1.00 95.25 93 ALA A N 1
ATOM 668 C CA . ALA A 1 93 ? -0.889 -0.978 -4.104 1.00 95.25 93 ALA A CA 1
ATOM 669 C C . ALA A 1 93 ? 0.569 -0.489 -4.020 1.00 95.25 93 ALA A C 1
ATOM 671 O O . ALA A 1 93 ? 1.464 -1.279 -3.742 1.00 95.25 93 ALA A O 1
ATOM 672 N N . ASN A 1 94 ? 0.816 0.810 -4.217 1.00 95.88 94 ASN A N 1
ATOM 673 C CA . ASN A 1 94 ? 2.153 1.399 -4.072 1.00 95.88 94 ASN A CA 1
ATOM 674 C C . ASN A 1 94 ? 2.679 1.341 -2.633 1.00 95.88 94 ASN A C 1
ATOM 676 O O . ASN A 1 94 ? 3.892 1.361 -2.437 1.00 95.88 94 ASN A O 1
ATOM 680 N N . ALA A 1 95 ? 1.787 1.275 -1.643 1.00 93.94 95 ALA A N 1
ATOM 681 C CA . ALA A 1 95 ? 2.130 1.037 -0.244 1.00 93.94 95 ALA A CA 1
ATOM 682 C C . ALA A 1 95 ? 2.413 -0.449 0.058 1.00 93.94 95 ALA A C 1
ATOM 684 O O . ALA A 1 95 ? 2.646 -0.800 1.210 1.00 93.94 95 ALA A O 1
ATOM 685 N N . GLY A 1 96 ? 2.397 -1.321 -0.956 1.00 94.38 96 GLY A N 1
ATOM 686 C CA . GLY A 1 96 ? 2.667 -2.750 -0.813 1.00 94.38 96 GLY A CA 1
ATOM 687 C C . GLY A 1 96 ? 1.476 -3.559 -0.304 1.00 94.38 96 GLY A C 1
ATOM 688 O O . GLY A 1 96 ? 1.631 -4.743 -0.029 1.00 94.38 96 GLY A O 1
ATOM 689 N N . LEU A 1 97 ? 0.281 -2.975 -0.180 1.00 94.44 97 LEU A N 1
ATOM 690 C CA . LEU A 1 97 ? -0.892 -3.726 0.264 1.00 94.44 97 LEU A CA 1
ATOM 691 C C . LEU A 1 97 ? -1.228 -4.836 -0.740 1.00 94.44 97 LEU A C 1
ATOM 693 O O . LEU A 1 97 ? -1.121 -4.669 -1.955 1.00 94.44 97 LEU A O 1
ATOM 697 N N . THR A 1 98 ? -1.660 -5.980 -0.225 1.00 93.50 98 THR A N 1
ATOM 698 C CA . THR A 1 98 ? -2.111 -7.131 -1.025 1.00 93.50 98 THR A CA 1
ATOM 699 C C . THR A 1 98 ? -3.629 -7.295 -1.015 1.00 93.50 98 THR A C 1
ATOM 701 O O . THR A 1 98 ? -4.169 -8.017 -1.851 1.00 93.50 98 THR A O 1
ATOM 704 N N . SER A 1 99 ? -4.329 -6.608 -0.106 1.00 93.12 99 SER A N 1
ATOM 705 C CA . SER A 1 99 ? -5.790 -6.587 -0.034 1.00 93.12 99 SER A CA 1
ATOM 706 C C . SER A 1 99 ? -6.323 -5.256 0.507 1.00 93.12 99 SER A C 1
ATOM 708 O O . SER A 1 99 ? -5.656 -4.553 1.266 1.00 93.12 99 SER A O 1
ATOM 710 N N . TRP A 1 100 ? -7.530 -4.890 0.077 1.00 95.50 100 TRP A N 1
ATOM 711 C CA . TRP A 1 100 ? -8.271 -3.714 0.532 1.00 95.50 100 TRP A CA 1
ATOM 712 C C . TRP A 1 100 ? -9.748 -3.848 0.155 1.00 95.50 100 TRP A C 1
ATOM 714 O O . TRP A 1 100 ? -10.109 -4.626 -0.731 1.00 95.50 100 TRP A O 1
ATOM 724 N N . VAL A 1 101 ? -10.598 -3.054 0.800 1.00 95.88 101 VAL A N 1
ATOM 725 C CA . VAL A 1 101 ? -12.039 -2.968 0.522 1.00 95.88 101 VAL A CA 1
ATOM 726 C C . VAL A 1 101 ? -12.376 -1.565 0.017 1.00 95.88 101 VAL A C 1
ATOM 728 O O . VAL A 1 101 ? -11.705 -0.600 0.376 1.00 95.88 101 VAL A O 1
ATOM 731 N N . ALA A 1 102 ? -13.386 -1.429 -0.844 1.00 96.75 102 ALA A N 1
ATOM 732 C CA . ALA A 1 102 ? -13.833 -0.118 -1.313 1.00 96.75 102 ALA A CA 1
ATOM 733 C C . ALA A 1 102 ? -14.464 0.699 -0.172 1.00 96.75 102 ALA A C 1
ATOM 735 O O . ALA A 1 102 ? -15.228 0.156 0.623 1.00 96.75 102 ALA A O 1
ATOM 736 N N . GLY A 1 103 ? -14.184 2.003 -0.139 1.00 96.44 103 GLY A N 1
ATOM 737 C CA . GLY A 1 103 ? -14.597 2.910 0.933 1.00 96.44 103 GLY A CA 1
ATOM 738 C C . GLY A 1 103 ? -13.446 3.263 1.876 1.00 96.44 103 GLY A C 1
ATOM 739 O O . GLY A 1 103 ? -12.400 2.627 1.866 1.00 96.44 103 GLY A O 1
ATOM 740 N N . ALA A 1 104 ? -13.616 4.313 2.676 1.00 95.81 104 ALA A N 1
ATOM 741 C CA . ALA A 1 104 ? -12.668 4.629 3.743 1.00 95.81 104 ALA A CA 1
ATOM 742 C C . ALA A 1 104 ? -12.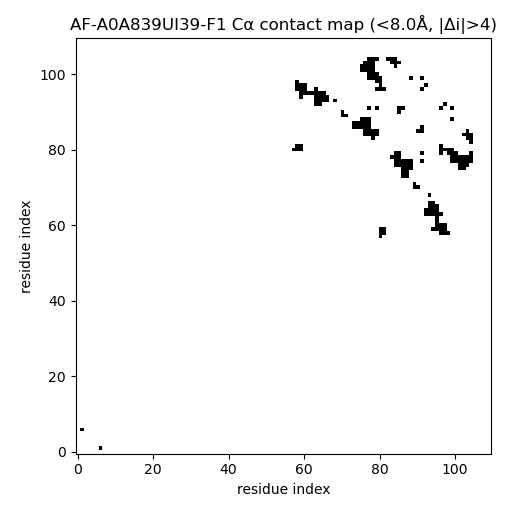782 3.605 4.885 1.00 95.81 104 ALA A C 1
ATOM 744 O O . ALA A 1 104 ? -13.835 2.998 5.062 1.00 95.81 104 ALA A O 1
ATOM 745 N N . CYS A 1 105 ? -11.719 3.425 5.668 1.00 94.56 105 CYS A N 1
ATOM 746 C CA . CYS A 1 105 ? -11.818 2.666 6.909 1.00 94.56 105 CYS A CA 1
ATOM 747 C C . CYS A 1 105 ? -12.737 3.388 7.894 1.00 94.56 105 CYS A C 1
ATOM 749 O O . CYS A 1 105 ? -12.681 4.615 8.024 1.00 94.56 105 CYS A O 1
ATOM 751 N N . GLU A 1 106 ? -13.545 2.612 8.610 1.00 89.88 106 GLU A N 1
ATOM 752 C CA . GLU A 1 106 ? -14.319 3.117 9.735 1.00 89.88 106 GLU A CA 1
ATOM 753 C C . GLU A 1 106 ? -13.344 3.663 10.782 1.00 89.88 106 GLU A C 1
ATOM 755 O O . GLU A 1 106 ? -12.445 2.955 11.240 1.00 89.88 106 GLU A O 1
ATOM 760 N N . ALA A 1 107 ? -13.499 4.932 11.159 1.00 72.75 107 ALA A N 1
ATOM 761 C CA . ALA A 1 107 ? -12.807 5.469 12.318 1.00 72.75 107 ALA A CA 1
ATOM 762 C C . ALA A 1 107 ? -13.452 4.828 13.547 1.00 72.75 107 ALA A C 1
ATOM 764 O O . ALA A 1 107 ? -14.429 5.351 14.085 1.00 72.75 107 ALA A O 1
ATOM 765 N N . THR A 1 108 ? -12.962 3.654 13.946 1.00 63.09 108 THR A N 1
ATOM 766 C CA . THR A 1 108 ? -13.372 3.008 15.190 1.00 63.09 108 THR A CA 1
ATOM 767 C C . THR A 1 108 ? -13.143 4.001 16.318 1.00 63.09 108 THR A C 1
ATOM 769 O O . THR A 1 108 ? -12.013 4.270 16.721 1.00 63.09 108 THR A O 1
ATOM 772 N N . THR A 1 109 ? -14.245 4.601 16.763 1.00 53.81 109 THR A N 1
ATOM 773 C CA . THR A 1 109 ? -14.330 5.380 17.989 1.00 53.81 109 THR A CA 1
ATOM 774 C C . THR A 1 109 ? -14.029 4.398 19.111 1.00 53.81 109 THR A C 1
ATOM 776 O O . THR A 1 109 ? -14.852 3.528 19.395 1.00 53.81 109 THR A O 1
ATOM 779 N N . HIS A 1 110 ? -12.813 4.470 19.646 1.00 48.88 110 HIS A N 1
ATOM 780 C CA . HIS A 1 110 ? -12.465 3.837 20.912 1.00 48.88 110 HIS A CA 1
ATOM 781 C C . HIS A 1 110 ? -13.019 4.662 22.070 1.00 48.88 110 HIS A C 1
ATOM 783 O O . HIS A 1 110 ? -12.913 5.909 22.001 1.00 48.88 110 HIS A O 1
#

Radius of gyration: 31.04 Å; Cα contacts (8 Å, |Δi|>4): 101; chains: 1; bounding box: 64×43×75 Å

Nearest PDB structures (foldseek):
  2kmo-assembly1_A  TM=8.912E-01  e=1.149E-01  Hirudo medicinalis